Protein AF-A0A673T9G5-F1 (afdb_monomer_lite)

InterPro domains:
  IPR045891 Zinc transporter ZIP9 [PTHR16133] (1-72)

Organism: Suricata suricatta (NCBI:txid37032)

pLDDT: mean 78.79, std 18.76, range [42.06, 96.25]

Structure (mmCIF, N/CA/C/O backbone):
data_AF-A0A673T9G5-F1
#
_entry.id   AF-A0A673T9G5-F1
#
loop_
_atom_site.group_PDB
_atom_site.id
_atom_site.type_symbol
_atom_site.label_atom_id
_atom_site.label_alt_id
_atom_site.label_comp_id
_atom_site.label_asym_id
_atom_site.label_entity_id
_atom_site.label_seq_id
_atom_site.pdbx_PDB_ins_code
_atom_site.Cartn_x
_atom_site.Cartn_y
_atom_site.Cartn_z
_atom_site.occupancy
_atom_site.B_iso_or_equiv
_atom_site.auth_seq_id
_atom_site.auth_comp_id
_atom_site.auth_asym_id
_atom_site.auth_atom_id
_atom_site.pdbx_PDB_model_num
ATOM 1 N N . MET A 1 1 ? -16.033 -6.820 -24.402 1.00 64.06 1 MET A N 1
ATOM 2 C CA . MET A 1 1 ? -16.731 -5.899 -23.461 1.00 64.06 1 MET A CA 1
ATOM 3 C C . MET A 1 1 ? -16.369 -6.235 -22.013 1.00 64.06 1 MET A C 1
ATOM 5 O O . MET A 1 1 ? -16.694 -5.476 -21.109 1.00 64.06 1 MET A O 1
ATOM 9 N N . ASP A 1 2 ? -15.648 -7.333 -21.810 1.00 84.56 2 ASP A N 1
ATOM 10 C CA . ASP A 1 2 ? -15.335 -7.952 -20.528 1.00 84.56 2 ASP A CA 1
ATOM 11 C C . ASP A 1 2 ? -14.200 -7.232 -19.786 1.00 84.56 2 ASP A C 1
ATOM 13 O O . ASP A 1 2 ? -14.294 -7.053 -18.578 1.00 84.56 2 ASP A O 1
ATOM 17 N N . ASP A 1 3 ? -13.203 -6.684 -20.489 1.00 90.38 3 ASP A N 1
ATOM 18 C CA . ASP A 1 3 ? -12.095 -5.930 -19.875 1.00 90.38 3 ASP A CA 1
ATOM 19 C C . ASP A 1 3 ? -12.584 -4.683 -19.128 1.00 90.38 3 ASP A C 1
ATOM 21 O O . ASP A 1 3 ? -12.137 -4.366 -18.025 1.00 90.38 3 ASP A O 1
ATOM 25 N N . PHE A 1 4 ? -13.567 -3.991 -19.709 1.00 93.06 4 PHE A N 1
ATOM 26 C CA . PHE A 1 4 ? -14.172 -2.807 -19.105 1.00 93.06 4 PHE A CA 1
ATOM 27 C C . PHE A 1 4 ? -14.955 -3.168 -17.834 1.00 93.06 4 PHE A C 1
ATOM 29 O O . PHE A 1 4 ? -14.905 -2.437 -16.844 1.00 93.06 4 PHE A O 1
ATOM 36 N N . ILE A 1 5 ? -15.628 -4.325 -17.840 1.00 94.00 5 ILE A N 1
ATOM 37 C CA . ILE A 1 5 ? -16.325 -4.887 -16.675 1.00 94.00 5 ILE A CA 1
ATOM 38 C C . ILE A 1 5 ? -15.308 -5.267 -15.588 1.00 94.00 5 ILE A C 1
ATOM 40 O O . ILE A 1 5 ? -15.526 -4.950 -14.421 1.00 94.00 5 ILE A O 1
ATOM 44 N N . SER A 1 6 ? -14.179 -5.886 -15.947 1.00 94.31 6 SER A N 1
ATOM 45 C CA . SER A 1 6 ? -13.121 -6.268 -15.001 1.00 94.31 6 SER A CA 1
ATOM 46 C C . SER A 1 6 ? -12.468 -5.061 -14.326 1.00 94.31 6 SER A C 1
ATOM 48 O O . SER A 1 6 ? -12.326 -5.051 -13.103 1.00 94.31 6 SER A O 1
ATOM 50 N N . ILE A 1 7 ? -12.116 -4.021 -15.090 1.00 95.19 7 ILE A N 1
ATOM 51 C CA . ILE A 1 7 ? -11.527 -2.785 -14.546 1.00 95.19 7 ILE A CA 1
ATOM 52 C C . ILE A 1 7 ? -12.547 -2.055 -13.663 1.00 95.19 7 ILE A C 1
ATOM 54 O O . ILE A 1 7 ? -12.210 -1.604 -12.566 1.00 95.19 7 ILE A O 1
ATOM 58 N N . SER A 1 8 ? -13.807 -1.986 -14.107 1.00 95.38 8 SER A N 1
ATOM 59 C CA . SER A 1 8 ? -14.910 -1.426 -13.321 1.00 95.38 8 SER A CA 1
ATOM 60 C C . SER A 1 8 ? -15.087 -2.161 -11.988 1.00 95.38 8 SER A C 1
ATOM 62 O O . SER A 1 8 ? -15.165 -1.512 -10.942 1.00 95.38 8 SER A O 1
ATOM 64 N N . LEU A 1 9 ? -15.084 -3.497 -12.006 1.00 95.38 9 LEU A N 1
ATOM 65 C CA . LEU A 1 9 ? -15.193 -4.331 -10.809 1.00 95.38 9 LEU A CA 1
ATOM 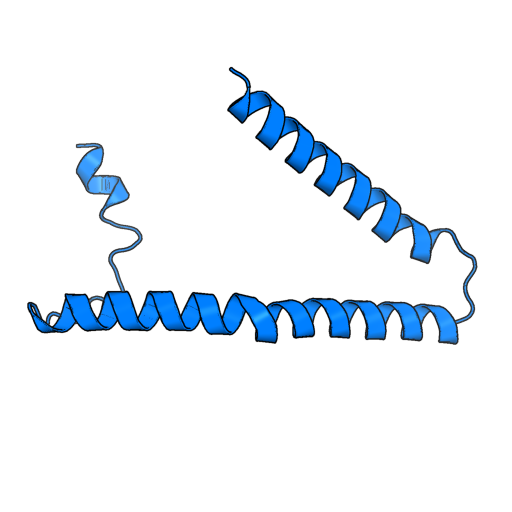66 C C . LEU A 1 9 ? -14.008 -4.146 -9.862 1.00 95.38 9 LEU A C 1
ATOM 68 O O . LEU A 1 9 ? -14.224 -3.994 -8.663 1.00 95.38 9 LEU A O 1
ATOM 72 N N . LEU A 1 10 ? -12.773 -4.127 -10.373 1.00 94.50 10 LEU A N 1
ATOM 73 C CA . LEU A 1 10 ? -11.575 -3.919 -9.554 1.00 94.50 10 LEU A CA 1
ATOM 74 C C . LEU A 1 10 ? -11.555 -2.529 -8.912 1.00 94.50 10 LEU A C 1
ATOM 76 O O . LEU A 1 10 ? -11.226 -2.406 -7.733 1.00 94.50 10 LEU A O 1
ATOM 80 N N . SER A 1 11 ? -11.960 -1.494 -9.649 1.00 95.19 11 SER A N 1
ATOM 81 C CA . SER A 1 11 ? -12.063 -0.132 -9.118 1.00 95.19 11 SER A CA 1
ATOM 82 C C . SER A 1 11 ? -13.124 -0.031 -8.016 1.00 95.19 11 SER A C 1
ATOM 84 O O . SER A 1 11 ? -12.845 0.507 -6.943 1.00 95.19 11 SER A O 1
ATOM 86 N N . LEU A 1 12 ? -14.309 -0.615 -8.230 1.00 96.25 12 LEU A N 1
ATOM 87 C CA . LEU A 1 12 ? -15.364 -0.695 -7.214 1.00 96.25 12 LEU A CA 1
ATOM 88 C C . LEU A 1 12 ? -14.917 -1.492 -5.987 1.00 96.25 12 LEU A C 1
ATOM 90 O O . LEU A 1 12 ? -15.144 -1.060 -4.858 1.00 96.25 12 LEU A O 1
ATOM 94 N N . ALA A 1 13 ? -14.253 -2.629 -6.190 1.00 95.88 13 ALA A N 1
ATOM 95 C CA . ALA A 1 13 ? -13.728 -3.449 -5.107 1.00 95.88 13 ALA A CA 1
ATOM 96 C C . ALA A 1 13 ? -12.670 -2.694 -4.289 1.00 95.88 13 ALA A C 1
ATOM 98 O O . ALA A 1 13 ? -12.709 -2.739 -3.061 1.00 95.88 13 ALA A O 1
ATOM 99 N N . MET A 1 14 ? -11.771 -1.952 -4.942 1.00 95.69 14 MET A N 1
ATOM 100 C CA . MET A 1 14 ? -10.767 -1.120 -4.273 1.00 95.69 14 MET A CA 1
ATOM 101 C C . MET A 1 14 ? -11.414 0.041 -3.506 1.00 95.69 14 MET A C 1
ATOM 103 O O . MET A 1 14 ? -11.037 0.299 -2.365 1.00 95.69 14 MET A O 1
ATOM 107 N N . LEU A 1 15 ? -12.427 0.696 -4.084 1.00 95.06 15 LEU A N 1
ATOM 108 C CA . LEU A 1 15 ? -13.199 1.750 -3.419 1.00 95.06 15 LEU A CA 1
ATOM 109 C C . LEU A 1 15 ? -13.852 1.222 -2.136 1.00 95.06 15 LEU A C 1
ATOM 111 O O . LEU A 1 15 ? -13.644 1.777 -1.057 1.00 95.06 15 LEU A O 1
ATOM 115 N N . VAL A 1 16 ? -14.626 0.139 -2.250 1.00 96.25 16 VAL A N 1
ATOM 116 C CA . VAL A 1 16 ? -15.365 -0.446 -1.124 1.00 96.25 16 VAL A CA 1
ATOM 117 C C . VAL A 1 16 ? -14.402 -1.014 -0.085 1.00 96.25 16 VAL A C 1
ATOM 119 O O . VAL A 1 16 ? -14.571 -0.757 1.105 1.00 96.25 16 VAL A O 1
ATOM 122 N N . GLY A 1 17 ? -13.364 -1.730 -0.517 1.00 94.56 17 GLY A N 1
ATOM 123 C CA . GLY A 1 17 ? -12.350 -2.308 0.360 1.00 94.56 17 GLY A CA 1
ATOM 124 C C . GLY A 1 17 ? -11.618 -1.247 1.181 1.00 94.56 17 GLY A C 1
ATOM 125 O O . GLY A 1 17 ? -11.570 -1.359 2.404 1.00 94.56 17 GLY A O 1
ATOM 126 N N . CYS A 1 18 ? -11.117 -0.186 0.541 1.00 91.12 18 CYS A N 1
ATOM 127 C CA . CYS A 1 18 ? -10.433 0.914 1.228 1.00 91.12 18 CYS A CA 1
ATOM 128 C C . CYS A 1 18 ? -11.377 1.707 2.140 1.00 91.12 18 CYS A C 1
ATOM 130 O O . CYS A 1 18 ? -10.982 2.099 3.237 1.00 91.12 18 CYS A O 1
ATOM 132 N N . TYR A 1 19 ? -12.626 1.922 1.720 1.00 92.81 19 TYR A N 1
ATOM 133 C CA . TYR A 1 19 ? -13.624 2.621 2.527 1.00 92.81 19 TYR A CA 1
ATOM 134 C C . TYR A 1 19 ? -13.969 1.844 3.803 1.00 92.81 19 TYR A C 1
ATOM 136 O O . TYR A 1 19 ? -13.925 2.399 4.901 1.00 92.81 19 TYR A O 1
ATOM 144 N N . VAL A 1 20 ? -14.236 0.539 3.681 1.00 92.88 20 VAL A N 1
ATOM 145 C CA . VAL A 1 20 ? -14.509 -0.331 4.832 1.00 92.88 20 VAL A CA 1
ATOM 146 C C . VAL A 1 20 ? -13.270 -0.441 5.719 1.00 92.88 20 VAL A C 1
ATOM 148 O O . VAL A 1 20 ? -13.365 -0.208 6.921 1.00 92.88 20 VAL A O 1
ATOM 151 N N . ALA A 1 21 ? -12.096 -0.718 5.147 1.00 89.56 21 ALA A N 1
ATOM 152 C CA . ALA A 1 21 ? -10.850 -0.827 5.902 1.00 89.56 21 ALA A CA 1
ATOM 153 C C . ALA A 1 21 ? -10.462 0.479 6.616 1.00 89.56 21 ALA A C 1
ATOM 155 O O . ALA A 1 21 ? -9.878 0.415 7.692 1.00 89.56 21 ALA A O 1
ATOM 156 N N . GLY A 1 22 ? -10.798 1.649 6.063 1.00 87.81 22 GLY A N 1
ATOM 157 C CA . GLY A 1 22 ? -10.566 2.949 6.700 1.00 87.81 22 GLY A CA 1
ATOM 158 C C . GLY A 1 22 ? -11.561 3.273 7.817 1.00 87.81 22 GLY A C 1
ATOM 159 O O . GLY A 1 22 ? -11.184 3.873 8.823 1.00 87.81 22 GLY A O 1
ATOM 160 N N . ILE A 1 23 ? -12.819 2.842 7.683 1.00 87.69 23 ILE A N 1
ATOM 161 C CA . ILE A 1 23 ? -13.848 3.037 8.716 1.00 87.69 23 ILE A CA 1
ATOM 162 C C . ILE A 1 23 ? -13.684 2.051 9.871 1.00 87.69 23 ILE A C 1
ATOM 164 O O . ILE A 1 23 ? -14.023 2.392 11.003 1.00 87.69 23 ILE A O 1
ATOM 168 N N . VAL A 1 24 ? -13.132 0.859 9.624 1.00 85.94 24 VAL A N 1
ATOM 169 C CA . VAL A 1 24 ? -12.914 -0.158 10.662 1.00 85.94 24 VAL A CA 1
ATOM 170 C C . VAL A 1 24 ? -12.133 0.418 11.856 1.00 85.94 24 VAL A C 1
ATOM 172 O O . VAL A 1 24 ? -12.731 0.464 12.924 1.00 85.94 24 VAL A O 1
ATOM 175 N N . PRO A 1 25 ? -10.901 0.958 11.731 1.00 78.31 25 PRO A N 1
ATOM 176 C CA . PRO A 1 25 ? -10.158 1.564 12.845 1.00 78.31 25 PRO A CA 1
ATOM 177 C C . PRO A 1 25 ? -10.881 2.721 13.546 1.00 78.31 25 PRO A C 1
ATOM 179 O O . PRO A 1 25 ? -10.574 3.009 14.699 1.00 78.31 25 PRO A O 1
ATOM 182 N N . LEU A 1 26 ? -11.813 3.380 12.850 1.00 75.12 26 LEU A N 1
ATOM 183 C CA . LEU A 1 26 ? -12.586 4.523 13.336 1.00 75.12 26 LEU A CA 1
ATOM 184 C C . LEU A 1 26 ? -13.821 4.097 14.151 1.00 75.12 26 LEU A C 1
ATOM 186 O O . LEU A 1 26 ? -14.236 4.812 15.060 1.00 75.12 26 LEU A O 1
ATOM 190 N N . ALA A 1 27 ? -14.415 2.945 13.822 1.00 73.69 27 ALA A N 1
ATOM 191 C CA . ALA A 1 27 ? -15.632 2.427 14.448 1.00 73.69 27 ALA A CA 1
ATOM 192 C C . ALA A 1 27 ? -15.359 1.590 15.708 1.00 73.69 27 ALA A C 1
ATOM 194 O O . ALA A 1 27 ? -16.189 1.542 16.619 1.00 73.69 27 ALA A O 1
ATOM 195 N N . VAL A 1 28 ? -14.201 0.929 15.792 1.00 73.56 28 VAL A N 1
ATOM 196 C CA . VAL A 1 28 ? -13.782 0.271 17.035 1.00 73.56 28 VAL A CA 1
ATOM 197 C C . VAL A 1 28 ? -13.332 1.328 18.039 1.00 73.56 28 VAL A C 1
ATOM 199 O O . VAL A 1 28 ? -12.416 2.098 17.777 1.00 73.56 28 VAL A O 1
ATOM 202 N N . ASN A 1 29 ? -13.989 1.354 19.204 1.00 67.00 29 ASN A N 1
ATOM 203 C CA . ASN A 1 29 ? -13.681 2.236 20.334 1.00 67.00 29 ASN A CA 1
ATOM 204 C C . ASN A 1 29 ? -12.326 1.829 20.943 1.00 67.00 29 ASN A C 1
ATOM 206 O O . ASN A 1 29 ? -12.229 1.096 21.931 1.00 67.00 29 ASN A O 1
ATOM 210 N N . PHE A 1 30 ? -11.258 2.180 20.242 1.00 60.59 30 PHE A N 1
ATOM 211 C CA . PHE A 1 30 ? -9.912 1.743 20.533 1.00 60.59 30 PHE A CA 1
ATOM 212 C C . PHE A 1 30 ? -9.243 2.691 21.533 1.00 60.59 30 PHE A C 1
ATOM 214 O O . PHE A 1 30 ? -9.203 3.899 21.343 1.00 60.59 30 PHE A O 1
ATOM 221 N N . SER A 1 31 ? -8.667 2.113 22.588 1.00 69.12 31 SER A N 1
ATOM 222 C CA . SER A 1 31 ? -7.671 2.784 23.433 1.00 69.12 31 SER A CA 1
ATOM 223 C C . SER A 1 31 ? -6.438 3.188 22.595 1.00 69.12 31 SER A C 1
ATOM 225 O O . SER A 1 31 ? -6.116 2.496 21.623 1.00 69.12 31 SER A O 1
ATOM 227 N N . GLU A 1 32 ? -5.740 4.275 22.956 1.00 78.38 32 GLU A N 1
ATOM 228 C CA . GLU A 1 32 ? -4.655 4.924 22.179 1.00 78.38 32 GLU A CA 1
ATOM 229 C C . GLU A 1 32 ? -3.590 3.961 21.620 1.00 78.38 32 GLU A C 1
ATOM 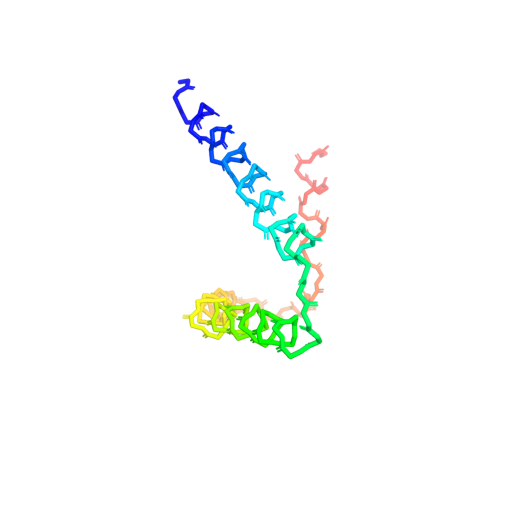231 O O . GLU A 1 32 ? -3.075 4.147 20.515 1.00 78.38 32 GLU A O 1
ATOM 236 N N . GLU A 1 33 ? -3.272 2.902 22.363 1.00 82.00 33 GLU A N 1
ATOM 237 C CA . GLU A 1 33 ? -2.252 1.908 22.009 1.00 82.00 33 GLU A CA 1
ATOM 238 C C . GLU A 1 33 ? -2.571 1.152 20.708 1.00 82.00 33 GLU A C 1
ATOM 240 O O . GLU A 1 33 ? -1.697 0.843 19.897 1.00 82.00 33 GLU A O 1
ATOM 245 N N . ARG A 1 34 ? -3.856 0.915 20.459 1.00 84.06 34 ARG A N 1
ATOM 246 C CA . ARG A 1 34 ? -4.349 0.117 19.332 1.00 84.06 34 ARG A CA 1
ATOM 247 C C . ARG A 1 34 ? -4.344 0.930 18.045 1.00 84.06 34 ARG A C 1
ATOM 249 O O . ARG A 1 34 ? -3.989 0.421 16.985 1.00 84.06 34 ARG A O 1
ATOM 256 N N . LEU A 1 35 ? -4.684 2.214 18.163 1.00 86.38 35 LEU A N 1
ATOM 257 C CA . LEU A 1 35 ? -4.640 3.168 17.059 1.00 86.38 35 LEU A CA 1
ATOM 258 C C . LEU A 1 35 ? -3.197 3.346 16.557 1.00 86.38 35 LEU A C 1
ATOM 260 O O . LEU A 1 35 ? -2.945 3.370 15.350 1.00 86.38 35 LEU A O 1
ATOM 264 N N . LYS A 1 36 ? -2.232 3.390 17.487 1.00 88.31 36 LYS A N 1
ATOM 265 C CA . LYS A 1 36 ? -0.797 3.413 17.170 1.00 88.31 36 LYS A CA 1
ATOM 266 C C . LYS A 1 36 ? -0.344 2.157 16.432 1.00 88.31 36 LYS A C 1
ATOM 268 O O . LYS A 1 36 ? 0.368 2.280 15.439 1.00 88.31 36 LYS A O 1
ATOM 273 N N . LEU A 1 37 ? -0.782 0.975 16.864 1.00 88.88 37 LEU A N 1
ATOM 274 C CA . LEU A 1 37 ? -0.401 -0.287 16.225 1.00 88.88 37 LEU A CA 1
ATOM 275 C C . LEU A 1 37 ? -0.927 -0.377 14.782 1.00 88.88 37 LEU A C 1
ATOM 277 O O . LEU A 1 37 ? -0.171 -0.735 13.882 1.00 88.88 37 LEU A O 1
ATOM 281 N N . VAL A 1 38 ? -2.175 0.040 14.534 1.00 89.62 38 VAL A N 1
ATOM 282 C CA . VAL A 1 38 ? -2.744 0.111 13.173 1.00 89.62 38 VAL A CA 1
ATOM 283 C C . VAL A 1 38 ? -1.995 1.123 12.303 1.00 89.62 38 VAL A C 1
ATOM 285 O O . VAL A 1 38 ? -1.714 0.840 11.142 1.00 89.62 38 VAL A O 1
ATOM 288 N N . THR A 1 39 ? -1.616 2.274 12.860 1.00 89.44 39 THR A N 1
ATOM 289 C CA . THR A 1 39 ? -0.864 3.306 12.125 1.00 89.44 39 THR A CA 1
ATOM 290 C C . THR A 1 39 ? 0.534 2.816 11.746 1.00 89.44 39 THR A C 1
ATOM 292 O O . THR A 1 39 ? 0.962 2.992 10.607 1.00 89.44 39 THR A O 1
ATOM 295 N N . VAL A 1 40 ? 1.235 2.153 12.671 1.00 93.56 40 VAL A N 1
ATOM 296 C CA . VAL A 1 40 ? 2.557 1.562 12.414 1.00 93.56 40 VAL A CA 1
ATOM 297 C C . VAL A 1 40 ? 2.465 0.421 11.400 1.00 93.56 40 VAL A C 1
ATOM 299 O O . VAL A 1 40 ? 3.296 0.354 10.498 1.00 93.56 40 VAL A O 1
ATOM 302 N N . LEU A 1 41 ? 1.440 -0.434 11.486 1.00 92.06 41 LEU A N 1
ATOM 303 C CA . LEU A 1 41 ? 1.196 -1.476 10.483 1.00 92.06 41 LEU A CA 1
ATOM 304 C C . LEU A 1 41 ? 0.901 -0.886 9.103 1.00 92.06 41 LEU A C 1
ATOM 306 O O . LEU A 1 41 ? 1.470 -1.346 8.117 1.00 92.06 41 LEU A O 1
ATOM 310 N N . GLY A 1 42 ? 0.056 0.145 9.023 1.00 92.38 42 GLY A N 1
ATOM 311 C CA . GLY A 1 42 ? -0.250 0.833 7.770 1.00 92.38 42 GLY A CA 1
ATOM 312 C C . GLY A 1 42 ? 0.992 1.474 7.151 1.00 92.38 42 GLY A C 1
ATOM 313 O O . GLY A 1 42 ? 1.271 1.263 5.972 1.00 92.38 42 GLY A O 1
ATOM 314 N N . ALA A 1 43 ? 1.792 2.182 7.953 1.00 94.75 43 ALA A N 1
ATOM 315 C CA . ALA A 1 43 ? 3.060 2.759 7.509 1.00 94.75 43 ALA A CA 1
ATOM 316 C C . ALA A 1 43 ? 4.051 1.679 7.036 1.00 94.75 43 ALA A C 1
ATOM 318 O O . ALA A 1 43 ? 4.694 1.845 5.999 1.00 94.75 43 ALA A O 1
ATOM 319 N N . GLY A 1 44 ? 4.138 0.556 7.754 1.00 95.44 44 GLY A N 1
ATOM 320 C CA . GLY A 1 44 ? 4.972 -0.586 7.381 1.00 95.44 44 GLY A CA 1
ATOM 321 C C . GLY A 1 44 ? 4.535 -1.245 6.071 1.00 95.44 44 GLY A C 1
ATOM 322 O O . GLY A 1 44 ? 5.381 -1.545 5.234 1.00 95.44 44 GLY A O 1
ATOM 323 N N . LEU A 1 45 ? 3.228 -1.416 5.851 1.00 94.12 45 LEU A N 1
ATOM 324 C CA . LEU A 1 45 ? 2.676 -2.014 4.630 1.00 94.12 45 LEU A CA 1
ATOM 325 C C . LEU A 1 45 ? 2.898 -1.106 3.408 1.00 94.12 45 LEU A C 1
ATOM 327 O O . LEU A 1 45 ? 3.325 -1.579 2.350 1.00 94.12 45 LEU A O 1
ATOM 331 N N . LEU A 1 46 ? 2.685 0.205 3.566 1.00 94.31 46 LEU A N 1
ATOM 332 C CA . LEU A 1 46 ? 2.953 1.195 2.518 1.00 94.31 46 LEU A CA 1
ATOM 333 C C . LEU A 1 46 ? 4.449 1.262 2.172 1.00 94.31 46 LEU A C 1
ATOM 335 O O . LEU A 1 46 ? 4.808 1.211 0.996 1.00 94.31 46 LEU A O 1
ATOM 339 N N . CYS A 1 47 ? 5.327 1.309 3.180 1.00 95.38 47 CYS A N 1
ATOM 340 C CA . CYS A 1 47 ? 6.778 1.314 2.976 1.00 95.38 47 CYS A CA 1
ATOM 341 C C . CYS A 1 47 ? 7.280 -0.007 2.366 1.00 95.38 47 CYS A C 1
ATOM 343 O O . CYS A 1 47 ? 8.103 0.003 1.454 1.00 95.38 47 CYS A O 1
ATOM 345 N N . GLY A 1 48 ? 6.739 -1.148 2.802 1.00 96.00 48 GLY A N 1
ATOM 346 C CA . GLY A 1 48 ? 7.076 -2.462 2.256 1.00 96.00 48 GLY A CA 1
ATOM 347 C C . GLY A 1 48 ? 6.740 -2.577 0.770 1.00 96.00 48 GLY A C 1
ATOM 348 O O . GLY A 1 48 ? 7.580 -3.010 -0.013 1.00 96.00 48 GLY A O 1
ATOM 349 N N . THR A 1 49 ? 5.553 -2.116 0.364 1.00 95.69 49 THR A N 1
ATOM 350 C CA . THR A 1 49 ? 5.152 -2.104 -1.056 1.00 95.69 49 THR A CA 1
ATOM 351 C C . THR A 1 49 ? 6.045 -1.168 -1.871 1.00 95.69 49 THR A C 1
ATOM 353 O O . THR A 1 49 ? 6.479 -1.521 -2.971 1.00 95.69 49 THR A O 1
ATOM 356 N N . ALA A 1 50 ? 6.372 0.001 -1.309 1.00 95.88 50 ALA A N 1
ATOM 357 C CA . ALA A 1 50 ? 7.267 0.955 -1.945 1.00 95.88 50 ALA A CA 1
ATOM 358 C C . ALA A 1 50 ? 8.649 0.342 -2.222 1.00 95.88 50 ALA A C 1
ATOM 360 O O . ALA A 1 50 ? 9.147 0.430 -3.338 1.00 95.88 50 ALA A O 1
ATOM 361 N N . LEU A 1 51 ? 9.252 -0.329 -1.240 1.00 94.69 51 LEU A N 1
ATOM 362 C CA . LEU A 1 51 ? 10.601 -0.882 -1.378 1.00 94.69 51 LEU A CA 1
ATOM 363 C C . LEU A 1 51 ? 10.653 -2.183 -2.190 1.00 94.69 51 LEU A C 1
ATOM 365 O O . LEU A 1 51 ? 11.600 -2.380 -2.944 1.00 94.69 51 LEU A O 1
ATOM 369 N N . ALA A 1 52 ? 9.669 -3.071 -2.040 1.00 96.19 52 ALA A N 1
ATOM 370 C CA . ALA A 1 52 ? 9.706 -4.395 -2.662 1.00 96.19 52 ALA A CA 1
ATOM 371 C C . ALA A 1 52 ? 9.296 -4.397 -4.140 1.00 96.19 52 ALA A C 1
ATOM 373 O O . ALA A 1 52 ? 9.735 -5.274 -4.876 1.00 96.19 52 ALA A O 1
ATOM 374 N N . VAL A 1 53 ? 8.444 -3.456 -4.563 1.00 95.12 53 VAL A N 1
ATOM 375 C CA . VAL A 1 53 ? 7.887 -3.437 -5.926 1.00 95.12 53 VAL A CA 1
ATOM 376 C C . VAL A 1 53 ? 8.058 -2.071 -6.585 1.00 95.12 53 VAL A C 1
ATOM 378 O O . VAL A 1 53 ? 8.585 -1.999 -7.686 1.00 95.12 53 VAL A O 1
ATOM 381 N N . ILE A 1 54 ? 7.692 -0.968 -5.921 1.00 94.69 54 ILE A N 1
ATOM 382 C CA . ILE A 1 54 ? 7.720 0.358 -6.572 1.00 94.69 54 ILE A CA 1
ATOM 383 C C . ILE A 1 54 ? 9.149 0.810 -6.907 1.00 94.69 54 ILE A C 1
ATOM 385 O O . ILE A 1 54 ? 9.388 1.301 -8.005 1.00 94.69 54 ILE A O 1
ATOM 389 N N . VAL A 1 55 ? 10.108 0.641 -5.992 1.00 94.81 55 VAL A N 1
ATOM 390 C CA . VAL A 1 55 ? 11.523 0.969 -6.238 1.00 94.81 55 VAL A CA 1
ATOM 391 C C . VAL A 1 55 ? 12.141 0.094 -7.342 1.00 94.81 55 VAL A C 1
ATOM 393 O O . VAL A 1 55 ? 12.732 0.679 -8.249 1.00 94.81 55 VAL A O 1
ATOM 396 N N . PRO A 1 56 ? 12.030 -1.254 -7.328 1.00 92.12 56 PRO A N 1
ATOM 397 C CA . PRO A 1 56 ? 12.607 -2.091 -8.384 1.00 92.12 56 PRO A CA 1
ATOM 398 C C . PRO A 1 56 ? 11.957 -1.893 -9.761 1.00 92.12 56 PRO A C 1
ATOM 400 O O . PRO A 1 56 ? 12.674 -1.839 -10.755 1.00 92.12 56 PRO A O 1
ATOM 403 N N . GLU A 1 57 ? 10.639 -1.712 -9.838 1.00 92.50 57 GLU A N 1
ATOM 404 C CA . GLU A 1 57 ? 9.971 -1.391 -11.109 1.00 92.50 57 GLU A CA 1
ATOM 405 C C . GLU A 1 57 ? 10.347 0.021 -1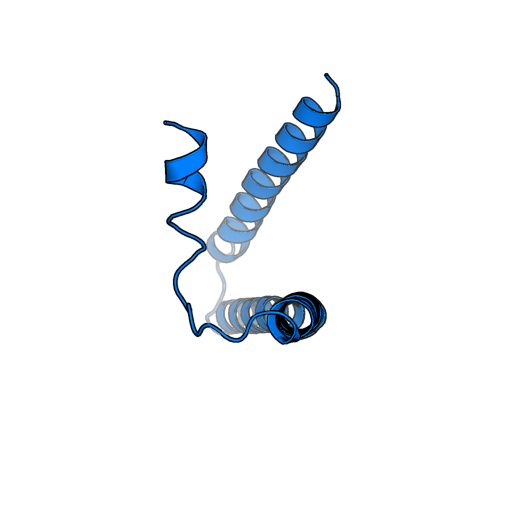1.593 1.00 92.50 57 GLU A C 1
ATOM 407 O O . GLU A 1 57 ? 10.631 0.242 -12.769 1.00 92.50 57 GLU A O 1
ATOM 412 N N . GLY A 1 58 ? 10.431 0.988 -10.673 1.00 90.81 58 GLY A N 1
ATOM 413 C CA . GLY A 1 58 ? 10.804 2.365 -10.995 1.00 90.81 58 GLY A CA 1
ATOM 414 C C . GLY A 1 58 ? 12.247 2.505 -11.482 1.00 90.81 58 GLY A C 1
ATOM 415 O O . GLY A 1 58 ? 12.510 3.272 -12.408 1.00 90.81 58 GLY A O 1
ATOM 416 N N . VAL A 1 59 ? 13.188 1.761 -10.891 1.00 91.88 59 VAL A N 1
ATOM 417 C CA . VAL A 1 59 ? 14.579 1.751 -11.360 1.00 91.88 59 VAL A CA 1
ATOM 418 C C . VAL A 1 59 ? 14.697 1.024 -12.699 1.00 91.88 59 VAL A C 1
ATOM 420 O O . VAL A 1 59 ? 15.408 1.515 -13.566 1.00 91.88 59 VAL A O 1
ATOM 423 N N . HIS A 1 60 ? 13.963 -0.072 -12.917 1.00 91.00 60 HIS A N 1
ATOM 424 C CA . HIS A 1 60 ? 13.950 -0.769 -14.206 1.00 91.00 60 HIS A CA 1
ATOM 425 C C . HIS A 1 60 ? 13.555 0.176 -15.350 1.00 91.00 60 HIS A C 1
ATOM 427 O O . HIS A 1 60 ? 14.319 0.330 -16.301 1.00 91.00 60 HIS A O 1
ATOM 433 N N . ALA A 1 61 ? 12.452 0.912 -15.181 1.00 89.81 61 ALA A N 1
ATOM 434 C CA . ALA A 1 61 ? 11.986 1.892 -16.161 1.00 89.81 61 ALA A CA 1
ATOM 43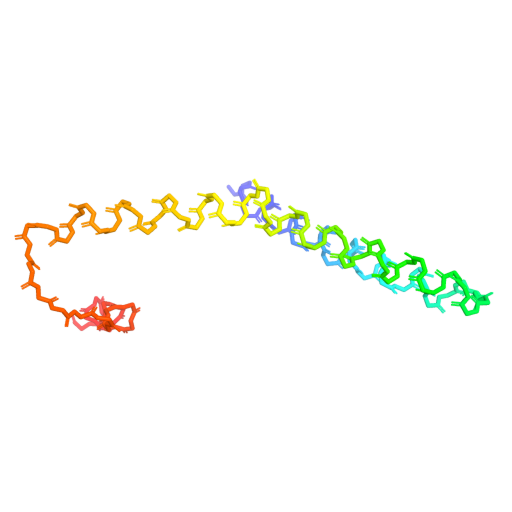5 C C . ALA A 1 61 ? 13.003 3.021 -16.419 1.00 89.81 61 ALA A C 1
ATOM 437 O O . ALA A 1 61 ? 13.179 3.452 -17.554 1.00 89.81 61 ALA A O 1
ATOM 438 N N . LEU A 1 62 ? 13.703 3.493 -15.378 1.00 87.50 62 LEU A N 1
ATOM 439 C CA . LEU A 1 62 ? 14.714 4.544 -15.524 1.00 87.50 62 LEU A CA 1
ATOM 440 C C . LEU A 1 62 ? 15.938 4.056 -16.313 1.00 87.50 62 LEU A C 1
ATOM 442 O O . LEU A 1 62 ? 16.482 4.793 -17.129 1.00 87.50 62 LEU A O 1
ATOM 446 N N . TYR A 1 63 ? 16.400 2.832 -16.054 1.00 88.88 63 TYR A N 1
ATOM 447 C CA . TYR A 1 63 ? 17.565 2.284 -16.748 1.00 88.88 63 TYR A CA 1
ATOM 448 C C . TYR A 1 63 ? 17.269 1.982 -18.220 1.00 88.88 63 TYR A C 1
ATOM 450 O O . TYR A 1 63 ? 18.148 2.219 -19.048 1.00 88.88 63 TYR A O 1
ATOM 458 N N . GLU A 1 64 ? 16.064 1.510 -18.553 1.00 83.12 64 GLU A N 1
ATOM 459 C CA . GLU A 1 64 ? 15.633 1.347 -19.948 1.00 83.12 64 GLU A CA 1
ATOM 460 C C . GLU A 1 64 ? 15.615 2.695 -20.691 1.00 83.12 64 GLU A C 1
ATOM 462 O O . GLU A 1 64 ? 16.231 2.807 -21.750 1.00 83.12 64 GLU A O 1
ATOM 467 N N . ASP A 1 65 ? 15.048 3.745 -20.086 1.00 80.06 65 ASP A N 1
ATOM 468 C CA . ASP A 1 65 ? 15.000 5.100 -20.667 1.00 80.06 65 ASP A CA 1
ATOM 469 C C . ASP A 1 65 ? 16.416 5.694 -20.878 1.00 80.06 65 ASP A C 1
ATOM 471 O O . ASP A 1 65 ? 16.731 6.247 -21.933 1.00 80.06 65 ASP A O 1
ATOM 475 N N . ILE A 1 66 ? 17.332 5.496 -19.917 1.00 79.38 66 ILE A N 1
ATOM 476 C CA . ILE A 1 66 ? 18.738 5.941 -20.026 1.00 79.38 66 ILE A CA 1
ATOM 477 C C . ILE A 1 66 ? 19.498 5.184 -21.127 1.00 79.38 66 ILE A C 1
ATOM 479 O O . ILE A 1 66 ? 20.367 5.762 -21.789 1.00 79.38 66 ILE A O 1
ATOM 483 N N . LEU A 1 67 ? 19.220 3.891 -21.312 1.00 68.06 67 LEU A N 1
ATOM 484 C CA . LEU A 1 67 ? 19.843 3.081 -22.363 1.00 68.06 67 LEU A CA 1
ATOM 485 C C . LEU A 1 67 ? 19.398 3.532 -23.761 1.00 68.06 67 LEU A C 1
ATOM 487 O O . LEU A 1 67 ? 20.213 3.500 -24.687 1.00 68.06 67 LEU A O 1
ATOM 491 N N . GLU A 1 68 ? 18.162 4.010 -23.911 1.00 62.72 68 GLU A N 1
ATOM 492 C CA . GLU A 1 68 ? 17.675 4.602 -25.163 1.00 62.72 68 GLU A CA 1
ATOM 493 C C . GLU A 1 68 ? 18.289 5.996 -25.433 1.00 62.72 68 GLU A C 1
ATOM 495 O O . GLU A 1 68 ? 18.630 6.311 -26.580 1.00 62.72 68 GLU A O 1
ATOM 500 N N . ASP A 1 69 ? 18.554 6.799 -24.396 1.00 57.66 69 ASP A N 1
ATOM 501 C CA . ASP A 1 69 ? 19.121 8.159 -24.521 1.00 57.66 69 ASP A CA 1
ATOM 502 C C . ASP A 1 69 ? 20.602 8.194 -24.981 1.00 57.66 69 ASP A C 1
ATOM 504 O O . ASP A 1 69 ? 21.075 9.195 -25.527 1.00 57.66 69 ASP A O 1
ATOM 508 N N . GLN A 1 70 ? 21.350 7.085 -24.876 1.00 53.03 70 GLN A N 1
ATOM 509 C CA . GLN A 1 70 ? 22.762 7.018 -25.309 1.00 53.03 70 GLN A CA 1
ATOM 510 C C . GLN A 1 70 ? 22.978 7.123 -26.835 1.00 53.03 70 GLN A C 1
ATOM 512 O O . GLN A 1 70 ? 24.121 7.252 -27.278 1.00 53.03 70 GLN A O 1
ATOM 517 N N . THR A 1 71 ? 21.922 7.130 -27.658 1.00 52.22 71 THR A N 1
ATOM 518 C CA . THR A 1 71 ? 22.037 7.422 -29.106 1.00 52.22 71 THR A CA 1
ATOM 519 C C . THR A 1 71 ? 21.668 8.856 -29.497 1.00 52.22 71 THR A C 1
ATOM 521 O O . THR A 1 71 ? 21.862 9.243 -30.655 1.00 52.22 71 THR A O 1
ATOM 524 N N . ASN A 1 72 ? 21.205 9.695 -28.564 1.00 46.00 72 ASN A N 1
ATOM 525 C CA . ASN A 1 72 ? 20.938 11.104 -28.847 1.00 46.00 72 ASN A CA 1
ATOM 526 C C . ASN A 1 72 ? 21.060 11.965 -27.584 1.00 46.00 72 ASN A C 1
ATOM 528 O O . ASN A 1 72 ? 20.068 12.436 -27.046 1.00 46.00 72 ASN A O 1
ATOM 532 N N . PHE A 1 73 ? 22.293 12.200 -27.128 1.00 46.44 73 PHE A N 1
ATOM 533 C CA . PHE A 1 73 ? 22.573 13.074 -25.988 1.00 46.44 73 PHE A CA 1
ATOM 534 C C . PHE A 1 73 ? 22.070 14.509 -26.261 1.00 46.44 73 PHE A C 1
ATOM 536 O O . PHE A 1 73 ? 22.780 15.350 -26.819 1.00 46.44 73 PHE A O 1
ATOM 543 N N . SER A 1 74 ? 20.828 14.796 -25.873 1.00 46.28 74 SER A N 1
ATOM 544 C CA . SER A 1 74 ? 20.258 16.137 -25.791 1.00 46.28 74 SER A CA 1
ATOM 545 C C . SER A 1 74 ? 19.473 16.232 -24.482 1.00 46.28 74 SER A C 1
ATOM 547 O O . SER A 1 74 ? 18.419 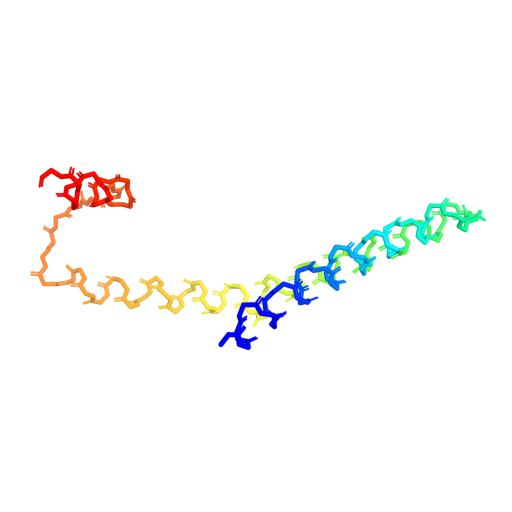15.610 -24.350 1.00 46.28 74 SER A O 1
ATOM 549 N N . PRO A 1 75 ? 19.966 16.990 -23.486 1.00 47.00 75 PRO A N 1
ATOM 550 C CA . PRO A 1 75 ? 19.441 16.949 -22.133 1.00 47.00 75 PRO A CA 1
ATOM 551 C C . PRO A 1 75 ? 18.056 17.595 -22.113 1.00 47.00 75 PRO A C 1
ATOM 553 O O . PRO A 1 75 ? 17.926 18.817 -22.100 1.00 47.00 75 PRO A O 1
ATOM 556 N N . HIS A 1 76 ? 17.000 16.787 -22.105 1.00 42.91 76 HIS A N 1
ATOM 557 C CA . HIS A 1 76 ? 15.640 17.273 -21.915 1.00 42.91 76 HIS A CA 1
ATOM 558 C C . HIS A 1 76 ? 14.919 16.439 -20.859 1.00 42.91 76 HIS A C 1
ATOM 560 O O . HIS A 1 76 ? 14.066 15.609 -21.155 1.00 42.91 76 HIS A O 1
ATOM 566 N N . PHE A 1 77 ? 15.137 16.834 -19.602 1.00 48.31 77 PHE A N 1
ATOM 567 C CA . PHE A 1 77 ? 14.231 16.662 -18.455 1.00 48.31 77 PHE A CA 1
ATOM 568 C C . PHE A 1 77 ? 12.824 17.294 -18.699 1.00 48.31 77 PHE A C 1
ATOM 570 O O . PHE A 1 77 ? 12.173 17.824 -17.804 1.00 48.31 77 PHE A O 1
ATOM 577 N N . LYS A 1 78 ? 12.325 17.333 -19.943 1.00 47.62 78 LYS A N 1
ATOM 578 C CA . LYS A 1 78 ? 11.092 18.034 -20.321 1.00 47.62 78 LYS A CA 1
ATOM 579 C C . LYS A 1 78 ? 10.495 17.488 -21.625 1.00 47.62 78 LYS A C 1
ATOM 581 O O . LYS A 1 78 ? 10.406 18.224 -22.603 1.00 47.62 78 LYS A O 1
ATOM 586 N N . LYS A 1 79 ? 10.065 16.220 -21.669 1.00 47.78 79 LYS A N 1
ATOM 587 C CA . LYS A 1 79 ? 9.260 15.705 -22.805 1.00 47.78 79 LYS A CA 1
ATOM 588 C C . LYS A 1 79 ? 7.983 14.930 -22.460 1.00 47.78 79 LYS A C 1
ATOM 590 O O . LYS A 1 79 ? 7.187 14.719 -23.365 1.00 47.78 79 LYS A O 1
ATOM 595 N N . GLY A 1 80 ? 7.677 14.662 -21.188 1.00 43.94 80 GLY A N 1
ATOM 596 C CA . GLY A 1 80 ? 6.391 14.046 -20.809 1.00 43.94 80 GLY A CA 1
ATOM 597 C C . GLY A 1 80 ? 5.146 14.926 -21.032 1.00 43.94 80 GLY A C 1
ATOM 598 O O . GLY A 1 80 ? 4.039 14.414 -21.104 1.00 43.94 80 GLY A O 1
ATOM 599 N N . VAL A 1 81 ? 5.308 16.251 -21.180 1.00 53.19 81 VAL A N 1
ATOM 600 C CA . VAL A 1 81 ? 4.179 17.194 -21.361 1.00 53.19 81 VAL A CA 1
ATOM 601 C C . VAL A 1 81 ? 3.977 17.624 -22.824 1.00 53.19 81 VAL A C 1
ATOM 603 O O . VAL A 1 81 ? 2.871 17.992 -23.199 1.00 53.19 81 VAL A O 1
ATOM 606 N N . CYS A 1 82 ? 5.002 17.573 -23.685 1.00 46.94 82 CYS A N 1
ATOM 607 C CA . CYS A 1 82 ? 4.914 18.165 -25.033 1.00 46.94 82 CYS A CA 1
ATOM 608 C C . CYS A 1 82 ? 4.477 17.173 -26.131 1.00 46.94 82 CYS A C 1
ATOM 610 O O . CYS A 1 82 ? 3.839 17.576 -27.101 1.00 46.94 82 CYS A O 1
ATOM 612 N N . VAL A 1 83 ? 4.755 15.871 -25.983 1.00 50.72 83 VAL A N 1
ATOM 613 C CA . VAL A 1 83 ? 4.375 14.864 -27.000 1.00 50.72 83 VAL A CA 1
ATOM 614 C C . VAL A 1 83 ? 2.856 14.710 -27.116 1.00 50.72 83 VAL A C 1
ATOM 616 O O . VAL A 1 83 ? 2.337 14.550 -28.217 1.00 50.72 83 VAL A O 1
ATOM 619 N N . HIS A 1 84 ? 2.127 14.877 -26.012 1.00 45.81 84 HIS A N 1
ATOM 620 C CA . HIS A 1 84 ? 0.665 14.824 -26.028 1.00 45.81 84 HIS A CA 1
ATOM 621 C C . HIS A 1 84 ? 0.010 16.049 -26.705 1.00 45.81 84 HIS A C 1
ATOM 623 O O . HIS A 1 84 ? -1.187 16.023 -26.976 1.00 45.81 84 HIS A O 1
ATOM 629 N N . VAL A 1 85 ? 0.777 17.113 -26.994 1.00 52.72 85 VAL A N 1
ATOM 630 C CA . VAL A 1 85 ? 0.300 18.307 -27.719 1.00 52.72 85 VAL A CA 1
ATOM 631 C C . VAL A 1 85 ? 0.533 18.179 -29.229 1.00 52.72 85 VAL A C 1
ATOM 633 O O . VAL A 1 85 ? -0.299 18.629 -30.007 1.00 52.72 85 VAL A O 1
ATOM 636 N N . TYR A 1 86 ? 1.612 17.521 -29.665 1.00 46.94 86 TYR A N 1
ATOM 637 C CA . TYR A 1 86 ? 1.931 17.400 -31.096 1.00 46.94 86 TYR A CA 1
ATOM 638 C C . TYR A 1 86 ? 1.099 16.355 -31.845 1.00 46.94 86 TYR A C 1
ATOM 640 O O . TYR A 1 86 ? 0.899 16.499 -33.041 1.00 46.94 86 TYR A O 1
ATOM 648 N N . HIS A 1 87 ? 0.572 15.333 -31.167 1.00 42.06 87 HIS A N 1
ATOM 649 C CA . HIS A 1 87 ? -0.319 14.352 -31.802 1.00 42.06 87 HIS A CA 1
ATOM 650 C C . HIS A 1 87 ? -1.788 14.837 -31.895 1.00 42.06 87 HIS A C 1
ATOM 652 O O . HIS A 1 87 ? -2.677 14.078 -32.277 1.00 42.06 87 HIS A O 1
ATOM 658 N N . SER A 1 88 ? -2.063 16.095 -31.522 1.00 51.03 88 SER A N 1
ATOM 659 C CA . SER A 1 88 ? -3.386 16.730 -31.625 1.00 51.03 88 SER A CA 1
ATOM 660 C C . SER A 1 88 ? -3.397 17.971 -32.537 1.00 51.03 88 SER A C 1
ATOM 662 O O . SER A 1 88 ? -4.386 18.711 -32.509 1.00 51.03 88 SER A O 1
ATOM 664 N N . LEU A 1 89 ? -2.332 18.204 -33.322 1.00 48.84 89 LEU A N 1
ATOM 665 C CA . LEU A 1 89 ? -2.285 19.205 -34.398 1.00 48.84 89 LEU A CA 1
ATOM 666 C C . LEU A 1 89 ? -2.133 18.536 -35.768 1.00 48.84 89 LEU A C 1
ATOM 668 O O . LEU A 1 89 ? -1.304 17.606 -35.870 1.00 48.84 89 LEU A O 1
#

Sequence (89 aa):
MDDFISISLLSLAMLVGCYVAGIVPLAVNFSEERLKLVTVLGAGLLCGTALAVIVPEGVHALYEDILEDQTNFSPHFKKGVCVHVYHSL

Radius of gyration: 21.18 Å; chains: 1; bounding box: 40×27×58 Å

Foldseek 3Di:
DVVVVVVVVVVVCCVVVCVCVVCVLVPPPDDPVVNVVVVVVVVVVVVCCCVVPVVVVVVVV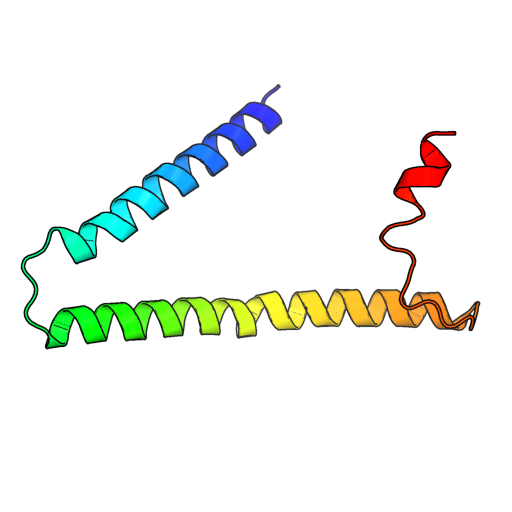VVVVVVVCVVPPDDDPDDPPVVVVVVVD

Secondary structure (DSSP, 8-state):
-HHHHHHHHHHHHHHHHHHHHHHHHHHS---HHHHHHHHHHHHHHHHHHIIIIIHHHHHHHHHHHHHHHTTS----S--TTTHHHHTT-